Protein AF-A0A178UVW0-F1 (afdb_monomer)

Nearest PDB structures (foldseek):
  2zf3-assembly1_B  TM=6.930E-01  e=8.649E-02  Chromobacterium violaceum
  7suk-assembly1_SG  TM=5.942E-01  e=2.290E+00  Saccharomyces cerevisiae
  7om8-assembly1_Y  TM=4.697E-01  e=1.189E+00  Sus scrofa
  8qca-assembly1_D  TM=5.587E-01  e=4.154E+00  Saccharomyces cerevisiae

Mean predicted aligned error: 13.71 Å

pLDDT: mean 75.4, std 19.52, range [32.91, 98.19]

Solvent-accessible surface area (backbone atoms only — not comparable to full-atom values): 7533 Å² total; per-residue (Å²): 89,82,82,84,90,56,103,82,52,89,70,54,99,65,60,65,69,88,41,44,82,75,50,75,48,81,52,99,93,35,58,16,38,34,30,39,35,91,90,42,36,39,39,29,27,29,63,86,78,69,41,75,44,37,37,36,37,76,86,70,53,71,51,73,62,89,77,88,54,85,80,55,78,78,60,68,78,79,71,51,78,60,75,70,81,72,63,71,76,84,74,76,75,72,78,86,76,82,75,82,76,84,80,81,85,83,83,87,87,82,133

InterPro domains:
  IPR038941 At4g14100-like [PTHR33880] (7-95)
  IPR059439 Domain of unknown function DUF8395 [PF28435] (7-85)

Organism: Arabidopsis thaliana (NCBI:txid3702)

Structure (mmCIF, N/CA/C/O backbone):
data_AF-A0A178UVW0-F1
#
_entry.id   AF-A0A1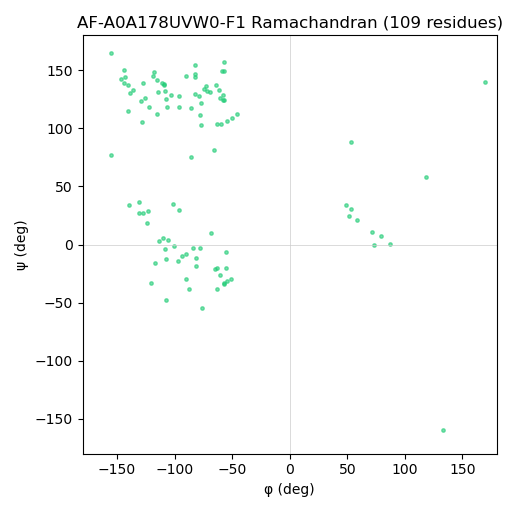78UVW0-F1
#
loop_
_atom_site.group_PDB
_atom_site.id
_atom_site.type_symbol
_atom_site.label_atom_id
_atom_site.label_alt_id
_atom_site.label_comp_id
_atom_site.label_asym_id
_atom_site.label_entity_id
_atom_site.label_seq_id
_atom_site.pdbx_PDB_ins_code
_atom_site.Cartn_x
_atom_site.Cartn_y
_atom_site.Cartn_z
_atom_site.occupancy
_atom_site.B_iso_or_equiv
_atom_site.auth_seq_id
_atom_site.auth_comp_id
_atom_site.auth_asym_id
_atom_site.auth_atom_id
_atom_site.pdbx_PDB_model_num
ATOM 1 N N . MET A 1 1 ? 3.127 -2.063 -13.413 1.00 41.75 1 MET A N 1
ATOM 2 C CA . MET A 1 1 ? 2.824 -2.932 -12.245 1.00 41.75 1 MET A CA 1
ATOM 3 C C . MET A 1 1 ? 2.765 -4.382 -12.716 1.00 41.75 1 MET A C 1
ATOM 5 O O . MET A 1 1 ? 1.689 -4.874 -13.028 1.00 41.75 1 MET A O 1
ATOM 9 N N . ILE A 1 2 ? 3.915 -5.051 -12.839 1.00 32.97 2 ILE A N 1
ATOM 10 C CA . ILE A 1 2 ? 3.945 -6.502 -13.071 1.00 32.97 2 ILE A CA 1
ATOM 11 C C . ILE A 1 2 ? 4.141 -7.159 -11.715 1.00 32.97 2 ILE A C 1
ATOM 13 O O . ILE A 1 2 ? 5.120 -6.896 -11.022 1.00 32.97 2 ILE A O 1
ATOM 17 N N . ILE A 1 3 ? 3.155 -7.962 -11.330 1.00 47.97 3 ILE A N 1
ATOM 18 C CA . ILE A 1 3 ? 3.099 -8.657 -10.051 1.00 47.97 3 ILE A CA 1
ATOM 19 C C . ILE A 1 3 ? 2.833 -10.113 -10.364 1.00 47.97 3 ILE A C 1
ATOM 21 O O . ILE A 1 3 ? 1.709 -10.482 -10.697 1.00 47.97 3 ILE A O 1
ATOM 25 N N . GLN A 1 4 ? 3.861 -10.942 -10.235 1.00 39.25 4 GLN A N 1
ATOM 26 C CA . GLN A 1 4 ? 3.677 -12.368 -10.030 1.00 39.25 4 GLN A CA 1
ATOM 27 C C . GLN A 1 4 ? 4.741 -12.929 -9.094 1.00 39.25 4 GLN A C 1
ATOM 29 O O . GLN A 1 4 ? 5.920 -12.618 -9.218 1.00 39.25 4 GLN A O 1
ATOM 34 N N . GLY A 1 5 ? 4.290 -13.822 -8.207 1.00 36.16 5 GLY A N 1
ATOM 35 C CA . GLY A 1 5 ? 5.137 -14.909 -7.719 1.00 36.16 5 GLY A CA 1
ATOM 36 C C . GLY A 1 5 ? 5.430 -14.945 -6.224 1.00 36.16 5 GLY A C 1
ATOM 37 O O . GLY A 1 5 ? 6.589 -14.973 -5.836 1.00 36.16 5 GLY A O 1
ATOM 38 N N . GLY A 1 6 ? 4.406 -15.020 -5.373 1.00 32.91 6 GLY A N 1
ATOM 39 C CA . GLY A 1 6 ? 4.577 -15.479 -3.994 1.00 32.91 6 GLY A CA 1
ATOM 40 C C . GLY A 1 6 ? 3.331 -15.246 -3.154 1.00 32.91 6 GLY A C 1
ATOM 41 O O . GLY A 1 6 ? 2.710 -14.190 -3.242 1.00 32.91 6 GLY A O 1
ATOM 42 N N . SER A 1 7 ? 2.978 -16.202 -2.298 1.00 46.78 7 SER A N 1
ATOM 43 C CA . SER A 1 7 ? 1.925 -16.087 -1.273 1.00 46.78 7 SER A CA 1
ATOM 44 C C . SER A 1 7 ? 2.111 -14.897 -0.312 1.00 46.78 7 SER A C 1
ATOM 46 O O . SER A 1 7 ? 1.218 -14.602 0.474 1.00 46.78 7 SER A O 1
ATOM 48 N N . VAL A 1 8 ? 3.238 -14.189 -0.411 1.00 44.75 8 VAL A N 1
ATOM 49 C CA . VAL A 1 8 ? 3.635 -13.019 0.382 1.00 44.75 8 VAL A CA 1
ATOM 50 C C . VAL A 1 8 ? 4.318 -11.937 -0.484 1.00 44.75 8 VAL A C 1
ATOM 52 O O . VAL A 1 8 ? 5.240 -11.259 -0.043 1.00 44.75 8 VAL A O 1
ATOM 55 N N . GLY A 1 9 ? 3.890 -11.787 -1.744 1.00 51.97 9 GLY A N 1
ATOM 56 C CA . GLY A 1 9 ? 4.359 -10.734 -2.654 1.00 51.97 9 GLY A CA 1
ATOM 57 C C . GLY A 1 9 ? 3.633 -9.400 -2.447 1.00 51.97 9 GLY A C 1
ATOM 58 O O . GLY A 1 9 ? 2.403 -9.355 -2.420 1.00 51.97 9 GLY A O 1
ATOM 59 N N . ILE A 1 10 ? 4.425 -8.335 -2.309 1.00 60.56 10 ILE A N 1
ATOM 60 C CA . ILE A 1 10 ? 4.041 -6.933 -2.102 1.00 60.56 10 ILE A CA 1
ATOM 61 C C . ILE A 1 10 ? 2.904 -6.523 -3.063 1.00 60.56 10 ILE A C 1
ATOM 63 O O . ILE A 1 10 ? 3.094 -6.461 -4.272 1.00 60.56 10 ILE A O 1
ATOM 67 N N . LEU A 1 11 ? 1.720 -6.274 -2.490 1.00 67.75 11 LEU A N 1
ATOM 68 C CA . LEU A 1 11 ? 0.495 -5.750 -3.114 1.00 67.75 11 LEU A CA 1
ATOM 69 C C . LEU A 1 11 ? -0.032 -6.487 -4.357 1.00 67.75 11 LEU A C 1
ATOM 71 O O . LEU 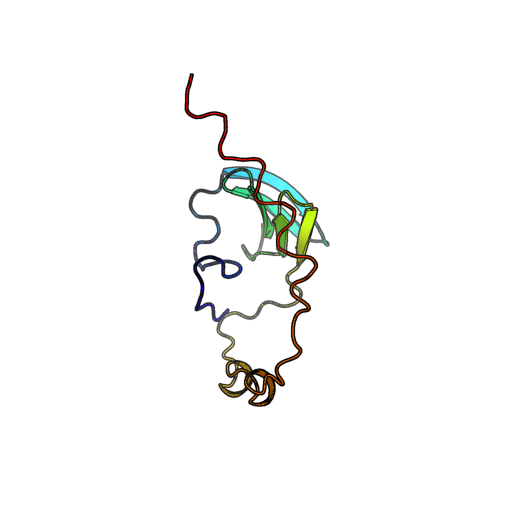A 1 11 ? 0.181 -6.071 -5.485 1.00 67.75 11 LEU A O 1
ATOM 75 N N . ARG A 1 12 ? -0.864 -7.515 -4.176 1.00 69.88 12 ARG A N 1
ATOM 76 C CA . ARG A 1 12 ? -1.688 -8.065 -5.275 1.00 69.88 12 ARG A CA 1
ATOM 77 C C . ARG A 1 12 ? -2.594 -6.980 -5.893 1.00 69.88 12 ARG A C 1
ATOM 79 O O . ARG A 1 12 ? -2.952 -6.042 -5.190 1.00 69.88 12 ARG A O 1
ATOM 86 N N . PRO A 1 13 ? -3.068 -7.122 -7.148 1.00 73.56 13 PRO A N 1
ATOM 87 C CA . PRO A 1 13 ? -4.025 -6.173 -7.735 1.00 73.56 13 PRO A CA 1
ATOM 88 C C . PRO A 1 13 ? -5.260 -5.889 -6.858 1.00 73.56 13 PRO A C 1
ATOM 90 O O . PRO A 1 13 ? -5.774 -4.779 -6.863 1.00 73.56 13 PRO A O 1
ATOM 93 N N . ASN A 1 14 ? -5.688 -6.862 -6.047 1.00 78.00 14 ASN A N 1
ATOM 94 C CA . ASN A 1 14 ? -6.783 -6.759 -5.080 1.00 78.00 14 ASN A CA 1
ATOM 95 C C . ASN A 1 14 ? -6.301 -6.577 -3.622 1.00 78.00 14 ASN A C 1
ATOM 97 O O . ASN A 1 14 ? -6.884 -7.124 -2.690 1.00 78.00 14 ASN A O 1
ATOM 101 N N . TRP A 1 15 ? -5.196 -5.867 -3.400 1.00 81.25 15 TRP A N 1
ATOM 102 C CA . TRP A 1 15 ? -4.528 -5.740 -2.098 1.00 81.25 15 TRP A CA 1
ATOM 103 C C . TRP A 1 15 ? -5.428 -5.252 -0.946 1.00 81.25 15 TRP A C 1
ATOM 105 O O . TRP A 1 15 ? -5.255 -5.727 0.182 1.00 81.25 15 TRP A O 1
ATOM 115 N N . LEU A 1 16 ? -6.429 -4.412 -1.236 1.00 89.19 16 LEU A N 1
ATOM 116 C CA . LEU A 1 16 ? -7.418 -3.912 -0.267 1.00 89.19 16 LEU A CA 1
ATOM 117 C C . LEU A 1 16 ? -8.610 -4.849 -0.015 1.00 89.19 16 LEU A C 1
ATOM 119 O O . LEU A 1 16 ? -9.448 -4.547 0.828 1.00 89.19 16 LEU A O 1
ATOM 123 N N . ASP A 1 17 ? -8.707 -5.986 -0.702 1.00 89.12 17 ASP A N 1
ATOM 124 C CA . ASP A 1 17 ? -9.812 -6.923 -0.492 1.00 89.12 17 ASP A CA 1
ATOM 125 C C . ASP A 1 17 ? -9.833 -7.432 0.960 1.00 89.12 17 ASP A C 1
ATOM 127 O O . ASP A 1 17 ? -8.808 -7.900 1.474 1.00 89.12 17 ASP A O 1
ATOM 131 N N . GLY A 1 18 ? -10.982 -7.287 1.624 1.00 89.19 18 GLY A N 1
ATOM 132 C CA . GLY A 1 18 ? -11.166 -7.564 3.051 1.00 89.19 18 GLY A CA 1
ATOM 133 C C . GLY A 1 18 ? -10.500 -6.569 4.014 1.00 89.19 18 GLY A C 1
ATOM 134 O O . GLY A 1 18 ? -10.412 -6.867 5.204 1.00 89.19 18 GLY A O 1
ATOM 135 N N . ALA A 1 19 ? -10.000 -5.424 3.538 1.00 92.88 19 ALA A N 1
ATOM 136 C CA . ALA A 1 19 ? -9.452 -4.378 4.398 1.00 92.88 19 ALA A CA 1
ATOM 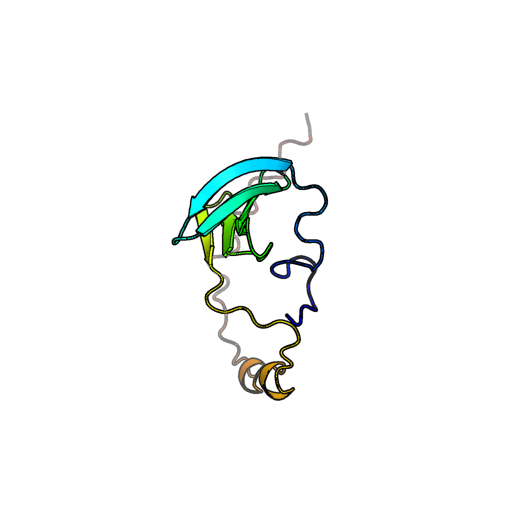137 C C . ALA A 1 19 ? -10.557 -3.477 4.972 1.00 92.88 19 ALA A C 1
ATOM 139 O O . ALA A 1 19 ? -11.570 -3.194 4.331 1.00 92.88 19 ALA A O 1
ATOM 140 N N . LYS A 1 20 ? -10.340 -2.997 6.193 1.00 96.00 20 LYS A N 1
ATOM 141 C CA . LYS A 1 20 ? -11.227 -2.095 6.921 1.00 96.00 20 LYS A CA 1
ATOM 142 C C . LYS A 1 20 ? -10.768 -0.655 6.734 1.00 96.00 20 LYS A C 1
ATOM 144 O O . LYS A 1 20 ? -9.614 -0.331 6.990 1.00 96.00 20 LYS A O 1
ATOM 149 N N . TYR A 1 21 ? -11.681 0.216 6.326 1.00 96.19 21 TYR A N 1
ATOM 150 C CA . TYR A 1 21 ? -11.407 1.645 6.224 1.00 96.19 21 TYR A CA 1
ATOM 151 C C . TYR A 1 21 ? -11.316 2.299 7.608 1.00 96.19 21 TYR A C 1
ATOM 153 O O . TYR A 1 21 ? -12.162 2.042 8.467 1.00 96.19 21 TYR A O 1
ATOM 161 N N . LEU A 1 22 ? -10.317 3.160 7.809 1.00 97.06 22 LEU A N 1
ATOM 162 C CA . LEU A 1 22 ? -10.061 3.841 9.083 1.00 97.06 22 LEU A CA 1
ATOM 163 C C . LEU A 1 22 ? -10.197 5.368 9.013 1.00 97.06 22 LEU A C 1
ATOM 165 O O . LEU A 1 22 ? -10.313 6.011 10.053 1.00 97.06 22 LEU A O 1
ATOM 169 N N . GLY A 1 23 ? -10.198 5.953 7.814 1.00 97.56 23 GLY A N 1
ATOM 170 C CA . GLY A 1 23 ? -10.309 7.399 7.619 1.00 97.56 23 GLY A CA 1
ATOM 171 C C . GLY A 1 23 ? -9.280 7.936 6.633 1.00 97.56 23 GLY A C 1
ATOM 172 O O . GLY A 1 23 ? -8.734 7.187 5.822 1.00 97.56 23 GLY A O 1
ATOM 173 N N . GLN A 1 24 ? -9.024 9.242 6.701 1.00 98.19 24 GLN A N 1
ATOM 174 C CA . GLN A 1 24 ? -8.040 9.913 5.852 1.00 98.19 24 GLN A CA 1
ATOM 175 C C . GLN A 1 24 ? -6.921 10.545 6.672 1.00 98.19 24 GLN A C 1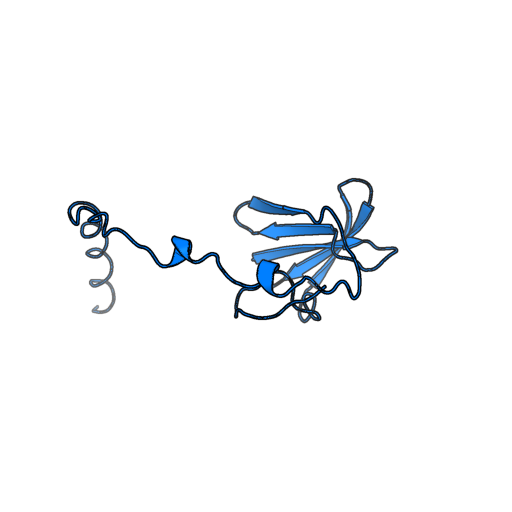
ATOM 177 O O . GLN A 1 24 ? -7.157 11.064 7.762 1.00 98.19 24 GLN A O 1
ATOM 182 N N . GLN A 1 25 ? -5.710 10.535 6.123 1.00 97.50 25 GLN A N 1
ATOM 183 C CA . GLN A 1 25 ? -4.534 11.137 6.738 1.00 97.50 25 GLN A CA 1
ATOM 184 C C . GLN A 1 25 ? -3.593 11.692 5.667 1.00 97.50 25 GLN A C 1
ATOM 186 O O . GLN A 1 25 ? -3.403 11.074 4.622 1.00 97.50 25 GLN A O 1
ATOM 191 N N . ASN A 1 26 ? -2.967 12.839 5.942 1.00 96.94 26 ASN A N 1
ATOM 192 C CA . ASN A 1 26 ? -1.875 13.337 5.109 1.00 96.94 26 ASN A CA 1
ATOM 193 C C . ASN A 1 26 ? -0.588 12.567 5.413 1.00 96.94 26 ASN A C 1
ATOM 195 O O . ASN A 1 26 ? -0.116 12.581 6.551 1.00 96.94 26 ASN A O 1
ATOM 199 N N . VAL A 1 27 ? -0.012 11.932 4.394 1.00 92.31 27 VAL A N 1
ATOM 200 C CA . VAL A 1 27 ? 1.251 11.196 4.492 1.00 92.31 27 VAL A CA 1
ATOM 201 C C . VAL A 1 27 ? 2.117 11.464 3.268 1.00 92.31 27 VAL A C 1
ATOM 203 O O . VAL A 1 27 ? 1.651 11.367 2.138 1.00 92.31 27 VAL A O 1
ATOM 206 N N . SER A 1 28 ? 3.386 11.816 3.493 1.00 86.00 28 SER A N 1
ATOM 207 C CA . SER A 1 28 ? 4.381 12.051 2.434 1.00 86.00 28 SER A CA 1
ATOM 208 C C . SER A 1 28 ? 3.929 13.052 1.360 1.00 86.00 28 SER A C 1
ATOM 210 O O . SER A 1 28 ? 4.333 12.950 0.207 1.00 86.00 28 SER A O 1
ATOM 212 N N . GLY A 1 29 ? 3.093 14.024 1.742 1.00 91.44 29 GLY A N 1
ATOM 213 C CA . GLY A 1 29 ? 2.532 15.035 0.839 1.00 91.44 29 GLY A CA 1
ATOM 214 C C . GLY A 1 29 ? 1.233 14.632 0.132 1.00 91.44 29 GLY A C 1
ATOM 215 O O . GLY A 1 29 ? 0.690 15.448 -0.603 1.00 91.44 29 GLY A O 1
ATOM 216 N N . PHE A 1 30 ? 0.711 13.428 0.379 1.00 93.94 30 PHE A N 1
ATOM 217 C CA . PHE A 1 30 ? -0.531 12.918 -0.205 1.00 93.94 30 PHE A CA 1
ATOM 218 C C . PHE A 1 30 ? -1.642 12.837 0.839 1.00 93.94 30 PHE A C 1
ATOM 220 O O . PHE A 1 30 ? -1.418 12.352 1.952 1.00 93.94 30 PHE A O 1
ATOM 227 N N . LEU A 1 31 ? -2.861 13.227 0.465 1.00 97.62 31 LEU A N 1
ATOM 228 C CA . LEU A 1 31 ? -4.049 12.906 1.249 1.00 97.62 31 LEU A CA 1
ATOM 229 C C . LEU A 1 31 ? -4.423 11.447 0.975 1.00 97.62 31 LEU A C 1
ATOM 231 O O . LEU A 1 31 ? -4.839 11.110 -0.129 1.00 97.62 31 LEU A O 1
ATOM 235 N N . CYS A 1 32 ? -4.272 10.582 1.973 1.00 97.75 32 CYS A N 1
ATOM 236 C CA . CYS A 1 32 ? -4.455 9.144 1.818 1.00 97.75 32 CYS A CA 1
ATOM 237 C C . CYS A 1 32 ? -5.699 8.637 2.547 1.00 97.75 32 CYS A C 1
ATOM 239 O O . CYS A 1 32 ? -5.935 8.998 3.696 1.00 97.75 32 CYS A O 1
ATOM 241 N N . ASN A 1 33 ? -6.434 7.723 1.918 1.00 97.75 33 ASN A N 1
ATOM 242 C CA . ASN A 1 33 ? -7.304 6.770 2.590 1.00 97.75 33 ASN A CA 1
ATOM 243 C C . ASN A 1 33 ? -6.446 5.761 3.364 1.00 97.75 33 ASN A C 1
ATOM 245 O O . ASN A 1 33 ? -5.516 5.175 2.804 1.00 97.75 33 ASN A O 1
ATOM 249 N N . VAL A 1 34 ? -6.782 5.534 4.632 1.00 96.75 34 VAL A N 1
ATOM 250 C CA . VAL A 1 34 ? -6.101 4.574 5.502 1.00 96.75 34 VAL A CA 1
ATOM 251 C C . VAL A 1 34 ? -6.951 3.317 5.631 1.00 96.75 34 VAL A C 1
ATOM 253 O O . VAL A 1 34 ? -8.135 3.384 5.972 1.00 96.75 34 VAL A O 1
ATOM 256 N N . TRP A 1 35 ? -6.328 2.171 5.381 1.00 96.00 35 TRP A N 1
ATOM 257 C CA . TRP A 1 35 ? -6.965 0.862 5.439 1.00 96.00 35 TRP A CA 1
ATOM 258 C C . TRP A 1 35 ? -6.166 -0.084 6.327 1.00 96.00 35 TRP A C 1
ATOM 260 O O . TRP A 1 35 ? -4.945 -0.134 6.242 1.00 96.00 35 TRP A O 1
ATOM 270 N N . GLU A 1 36 ? -6.846 -0.873 7.142 1.00 94.19 36 GLU A N 1
ATOM 271 C CA . GLU A 1 36 ? -6.250 -1.913 7.980 1.00 94.19 36 GLU A CA 1
ATOM 272 C C . GLU A 1 36 ? -6.623 -3.287 7.447 1.00 94.19 36 GLU A C 1
ATOM 274 O O . GLU A 1 36 ? -7.769 -3.537 7.072 1.00 94.19 36 GLU A O 1
ATOM 279 N N . LYS A 1 37 ? -5.657 -4.203 7.417 1.00 88.62 37 LYS A N 1
ATOM 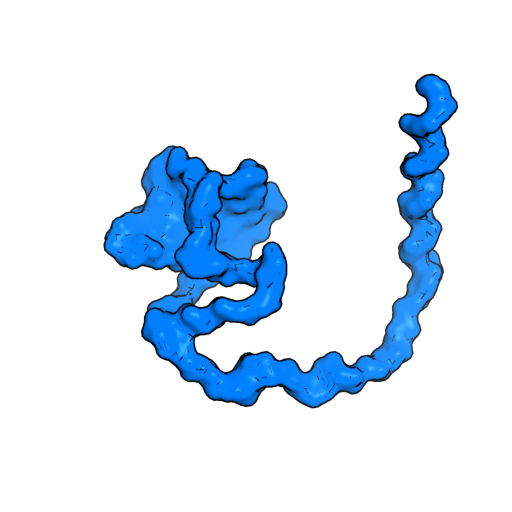280 C CA . LYS A 1 37 ? -5.899 -5.580 7.002 1.00 88.62 37 LYS A CA 1
ATOM 281 C C . LYS A 1 37 ? -5.349 -6.550 8.038 1.00 88.62 37 LYS A C 1
ATOM 283 O O . LYS A 1 37 ? -4.153 -6.536 8.332 1.00 88.62 37 LYS A O 1
ATOM 288 N N . VAL A 1 38 ? -6.247 -7.408 8.535 1.00 85.44 38 VAL A N 1
ATOM 289 C CA . VAL A 1 38 ? -5.987 -8.494 9.501 1.00 85.44 38 VAL A CA 1
ATOM 290 C C . VAL A 1 38 ? -5.171 -8.059 10.731 1.00 85.44 38 VAL A C 1
ATOM 292 O O . VAL A 1 38 ? -4.348 -8.829 11.216 1.00 85.44 38 VAL A O 1
ATOM 295 N N . ASP A 1 39 ? -5.359 -6.813 11.185 1.00 80.00 39 ASP A N 1
ATOM 296 C CA . ASP A 1 39 ? -4.656 -6.179 12.320 1.00 80.00 39 ASP A CA 1
ATOM 297 C C . ASP A 1 39 ? -3.116 -6.268 12.243 1.00 80.00 39 ASP A C 1
ATOM 299 O O . ASP A 1 39 ? -2.402 -6.234 13.245 1.00 80.00 39 ASP A O 1
ATOM 303 N N . PHE A 1 40 ? -2.592 -6.420 11.026 1.00 83.44 40 PHE A N 1
ATOM 304 C CA . PHE A 1 40 ? -1.186 -6.724 10.760 1.00 83.44 40 PHE A CA 1
ATOM 305 C C . PHE A 1 40 ? -0.511 -5.659 9.900 1.00 83.44 40 PHE A C 1
ATOM 307 O O . PHE A 1 40 ? 0.695 -5.433 10.024 1.00 83.44 40 PHE A O 1
ATOM 314 N N . ILE A 1 41 ? -1.263 -5.052 8.981 1.00 89.88 41 ILE A N 1
ATOM 315 C CA . ILE A 1 41 ? -0.744 -4.102 8.000 1.00 89.88 41 ILE A CA 1
ATOM 316 C C . ILE A 1 41 ? -1.716 -2.942 7.795 1.00 89.88 41 ILE A C 1
ATOM 318 O O . ILE A 1 41 ? -2.926 -3.146 7.657 1.00 89.88 41 ILE A O 1
ATOM 322 N N . TRP A 1 42 ? -1.152 -1.738 7.726 1.00 93.62 42 TRP A N 1
ATOM 323 C CA . TRP A 1 42 ? -1.846 -0.509 7.365 1.00 93.62 42 TRP A CA 1
ATOM 324 C C . TRP A 1 42 ? -1.416 -0.063 5.983 1.00 93.62 42 TRP A C 1
ATOM 326 O O . TRP A 1 42 ? -0.230 0.003 5.664 1.00 93.62 42 TRP A O 1
ATOM 336 N N . TYR A 1 43 ? -2.407 0.250 5.174 1.00 93.62 43 TYR A N 1
ATOM 337 C CA . TYR A 1 43 ? -2.303 0.613 3.780 1.00 93.62 43 TYR A CA 1
ATOM 338 C C . TYR A 1 43 ? -2.731 2.059 3.603 1.00 93.62 43 TYR A C 1
ATOM 340 O O . TYR A 1 43 ? -3.796 2.457 4.074 1.00 93.62 43 TYR A O 1
ATOM 348 N N . TYR A 1 44 ? -1.915 2.824 2.888 1.00 94.88 44 TYR A N 1
ATOM 349 C CA . TYR A 1 44 ? -2.193 4.215 2.569 1.00 94.88 44 TYR A CA 1
ATOM 350 C C . TYR A 1 44 ? -2.363 4.324 1.061 1.00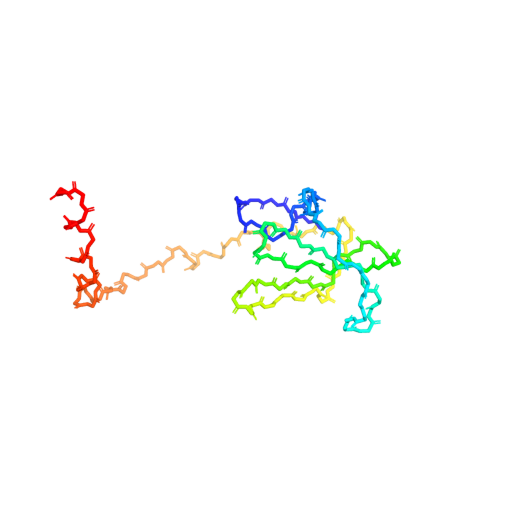 94.88 44 TYR A C 1
ATOM 352 O O . TYR A 1 44 ? -1.428 4.093 0.293 1.00 94.88 44 TYR A O 1
ATOM 360 N N . GLU A 1 45 ? -3.589 4.616 0.653 1.00 94.50 45 GLU A N 1
ATOM 361 C CA . GLU A 1 45 ? -3.998 4.789 -0.734 1.00 94.50 45 GLU A CA 1
ATOM 362 C C . GLU A 1 45 ? -4.245 6.274 -0.978 1.00 94.50 45 GLU A C 1
ATOM 364 O O . GLU A 1 45 ? -5.058 6.872 -0.281 1.00 94.50 45 GLU A O 1
ATOM 369 N N . ASP A 1 46 ? -3.596 6.867 -1.972 1.00 94.94 46 ASP A N 1
ATOM 370 C CA . ASP A 1 46 ? -3.880 8.243 -2.369 1.00 94.94 46 ASP A CA 1
ATOM 371 C C . ASP A 1 46 ? -5.361 8.410 -2.759 1.00 94.94 46 ASP A C 1
ATOM 373 O O . ASP A 1 46 ? -5.903 7.661 -3.579 1.00 94.94 46 ASP A O 1
ATOM 377 N N . VAL A 1 47 ? -6.026 9.404 -2.166 1.00 96.31 47 VAL A N 1
ATOM 378 C CA . VAL A 1 47 ? -7.455 9.662 -2.369 1.00 96.31 47 VAL A CA 1
ATOM 379 C C . VAL A 1 47 ? -7.751 10.018 -3.820 1.00 96.31 47 VAL A C 1
ATOM 381 O O . VAL A 1 47 ? -8.788 9.582 -4.330 1.00 96.31 47 VAL A O 1
ATOM 384 N N . GLU A 1 48 ? -6.869 10.778 -4.471 1.00 94.56 48 GLU A N 1
ATOM 385 C CA . GLU A 1 48 ? -7.072 11.268 -5.835 1.00 94.56 48 GLU A CA 1
ATOM 386 C C . GLU A 1 48 ? -6.848 10.155 -6.862 1.00 94.56 48 GLU A C 1
ATOM 388 O O . GLU A 1 48 ? -7.739 9.845 -7.654 1.00 94.56 48 GLU A O 1
ATOM 393 N N . THR A 1 49 ? -5.680 9.509 -6.828 1.00 91.56 49 THR A N 1
ATOM 394 C CA . THR A 1 49 ? -5.285 8.554 -7.876 1.00 91.56 49 THR A CA 1
ATOM 395 C C . THR A 1 49 ? -5.630 7.098 -7.578 1.00 91.56 49 THR A C 1
ATOM 397 O O . THR A 1 49 ? -5.484 6.253 -8.466 1.00 91.56 49 THR A O 1
ATOM 400 N N . LYS A 1 50 ? -6.063 6.781 -6.350 1.00 90.94 50 LYS A N 1
ATOM 401 C CA . LYS A 1 50 ? -6.288 5.407 -5.854 1.00 90.94 50 LYS A CA 1
ATOM 402 C C . LYS A 1 50 ? -5.044 4.518 -5.904 1.00 90.94 50 LYS A C 1
ATOM 404 O O . LYS A 1 50 ? -5.127 3.290 -5.935 1.00 90.94 50 LYS A O 1
ATOM 409 N N . ARG A 1 51 ? -3.859 5.131 -5.946 1.00 88.56 51 ARG A N 1
ATOM 410 C CA . ARG A 1 51 ? -2.583 4.415 -5.980 1.00 88.56 51 ARG A CA 1
ATOM 411 C C . ARG A 1 51 ? -2.077 4.183 -4.558 1.00 88.56 51 ARG A C 1
ATOM 413 O O . ARG A 1 51 ? -2.253 5.045 -3.698 1.00 88.56 51 ARG A O 1
ATOM 420 N N . PRO A 1 52 ? -1.421 3.047 -4.292 1.00 89.94 52 PRO A N 1
ATOM 421 C CA . PRO A 1 52 ? -0.735 2.853 -3.026 1.00 89.94 52 PRO A CA 1
ATOM 422 C C . PRO A 1 52 ? 0.412 3.870 -2.890 1.00 89.94 52 PRO A C 1
ATOM 424 O O . PRO A 1 52 ? 1.146 4.111 -3.847 1.00 89.94 52 PRO A O 1
ATOM 427 N N . VAL A 1 53 ? 0.561 4.456 -1.702 1.00 92.44 53 VAL A N 1
ATOM 428 C CA . VAL A 1 53 ? 1.628 5.415 -1.355 1.00 92.44 53 VAL A CA 1
ATOM 429 C C . VAL A 1 53 ? 2.640 4.762 -0.419 1.00 92.44 53 VAL A C 1
ATOM 431 O O . VAL A 1 53 ? 3.848 4.820 -0.648 1.00 92.44 53 VAL A O 1
ATOM 434 N N . GLN A 1 54 ? 2.145 4.099 0.625 1.00 91.62 54 GLN A N 1
ATOM 435 C CA . GLN A 1 54 ? 2.967 3.398 1.605 1.00 91.62 54 GLN A CA 1
ATOM 436 C C . GLN A 1 54 ? 2.182 2.274 2.287 1.00 91.62 54 GLN A C 1
ATOM 438 O O . GLN A 1 54 ? 0.945 2.245 2.259 1.00 91.62 54 GLN A O 1
ATOM 443 N N . TRP A 1 55 ? 2.901 1.383 2.961 1.00 91.88 55 TRP A N 1
ATOM 444 C CA . TRP A 1 55 ? 2.314 0.489 3.949 1.00 91.88 55 TRP A CA 1
ATOM 445 C C . TRP A 1 55 ? 3.250 0.235 5.118 1.00 91.88 55 TRP A C 1
ATOM 447 O O . TRP A 1 55 ? 4.475 0.244 4.981 1.00 91.88 55 TRP A O 1
ATOM 457 N N . ILE A 1 56 ? 2.634 -0.015 6.267 1.00 91.75 56 ILE A N 1
ATOM 458 C CA . ILE A 1 56 ? 3.310 -0.184 7.547 1.00 91.75 56 ILE A CA 1
ATOM 459 C C . ILE A 1 56 ? 2.874 -1.520 8.132 1.00 91.75 56 ILE A C 1
ATOM 461 O O . ILE A 1 56 ? 1.682 -1.796 8.249 1.00 91.75 56 ILE A O 1
ATOM 465 N N . PHE A 1 57 ? 3.839 -2.364 8.479 1.00 88.75 57 PHE A N 1
ATOM 466 C CA . PHE A 1 57 ? 3.594 -3.604 9.210 1.00 88.75 57 PHE A CA 1
ATOM 467 C C . PHE A 1 57 ? 3.483 -3.316 10.709 1.00 88.75 57 PHE A C 1
ATOM 469 O O . PHE A 1 57 ? 4.128 -2.401 11.212 1.00 88.75 57 PHE A O 1
ATOM 476 N N . TYR A 1 58 ? 2.778 -4.163 11.458 1.00 87.62 58 TYR A N 1
ATOM 477 C CA . TYR A 1 58 ? 2.682 -4.078 12.925 1.00 87.62 58 TYR A CA 1
ATOM 478 C C . TYR A 1 58 ? 4.040 -4.084 13.650 1.00 87.62 58 TYR A C 1
ATOM 480 O O . TYR A 1 58 ? 4.143 -3.640 14.788 1.00 87.62 58 TYR A O 1
ATOM 488 N N . THR A 1 59 ? 5.100 -4.564 12.992 1.00 88.50 59 THR A N 1
ATOM 489 C CA . THR A 1 59 ? 6.481 -4.512 13.493 1.00 88.50 59 THR A CA 1
ATOM 490 C C . THR A 1 59 ? 7.145 -3.139 13.349 1.00 88.50 59 THR A C 1
ATOM 492 O O . THR A 1 59 ? 8.300 -2.991 13.739 1.00 88.50 59 THR A O 1
ATOM 495 N N . GLY A 1 60 ? 6.468 -2.153 12.755 1.00 87.00 60 GLY A N 1
ATOM 496 C CA . GLY A 1 60 ? 7.020 -0.835 12.436 1.00 87.00 60 GLY A CA 1
ATOM 497 C C . GLY A 1 60 ? 7.891 -0.811 11.178 1.00 87.00 60 GLY A C 1
ATOM 498 O O . GLY A 1 60 ? 8.527 0.196 10.892 1.00 87.00 60 GLY A O 1
ATOM 499 N N . ARG A 1 61 ? 7.960 -1.909 10.409 1.00 87.62 61 ARG A N 1
ATOM 500 C CA . ARG A 1 61 ? 8.595 -1.877 9.084 1.00 87.62 61 ARG A CA 1
ATOM 501 C C . ARG A 1 61 ? 7.697 -1.111 8.121 1.00 87.62 61 ARG A C 1
ATOM 503 O O . ARG A 1 61 ? 6.523 -1.445 7.983 1.00 87.62 61 ARG A O 1
ATOM 510 N N . GLU A 1 62 ? 8.288 -0.184 7.387 1.00 90.38 62 GLU A N 1
ATOM 511 C CA . GLU A 1 62 ? 7.590 0.656 6.419 1.00 90.38 62 GLU A CA 1
ATOM 512 C C . GLU A 1 62 ? 8.141 0.411 5.016 1.00 90.38 62 GLU A C 1
ATOM 514 O O . GLU A 1 62 ? 9.319 0.088 4.829 1.00 90.38 62 GLU A O 1
ATOM 519 N N . ALA A 1 63 ? 7.277 0.543 4.020 1.00 88.50 63 ALA A N 1
ATOM 520 C CA . ALA A 1 63 ? 7.671 0.559 2.624 1.00 88.50 63 ALA A CA 1
ATOM 521 C C . ALA A 1 63 ? 6.911 1.668 1.905 1.00 88.50 63 ALA A C 1
ATOM 523 O O . ALA A 1 63 ? 5.693 1.791 2.040 1.00 88.50 63 ALA A O 1
ATOM 524 N N . HIS A 1 64 ? 7.651 2.449 1.125 1.00 89.12 64 HIS A N 1
ATOM 525 C CA . HIS A 1 64 ? 7.133 3.574 0.362 1.00 89.12 64 HIS A CA 1
ATOM 526 C C . HIS A 1 64 ? 7.278 3.299 -1.126 1.00 89.12 64 HIS A C 1
ATOM 528 O O . HIS A 1 64 ? 8.285 2.747 -1.581 1.00 89.12 64 HIS A O 1
ATOM 534 N N . ILE A 1 65 ? 6.276 3.714 -1.890 1.00 85.94 65 ILE A N 1
ATOM 535 C CA . ILE A 1 65 ? 6.347 3.694 -3.344 1.00 85.94 65 ILE A CA 1
ATOM 536 C C . ILE A 1 65 ? 7.011 4.984 -3.801 1.00 85.94 65 ILE A C 1
ATOM 538 O O . ILE A 1 65 ? 6.498 6.075 -3.580 1.00 85.94 65 ILE A O 1
ATOM 542 N N . MET A 1 66 ? 8.165 4.838 -4.449 1.00 78.56 66 MET A N 1
ATOM 543 C CA . MET A 1 66 ? 8.927 5.971 -4.975 1.00 78.56 66 MET A CA 1
ATOM 544 C C . MET A 1 66 ? 8.480 6.354 -6.388 1.00 78.56 66 MET A C 1
ATOM 546 O O . MET A 1 66 ? 8.420 7.532 -6.721 1.00 78.56 66 MET A O 1
ATOM 550 N N . THR A 1 67 ? 8.160 5.364 -7.223 1.00 76.75 67 THR A N 1
ATOM 551 C CA . THR A 1 67 ? 7.696 5.557 -8.601 1.00 76.75 67 THR A CA 1
ATOM 552 C C . THR A 1 67 ? 6.628 4.526 -8.944 1.00 76.75 67 THR A C 1
ATOM 554 O O . THR A 1 67 ? 6.674 3.381 -8.486 1.00 76.75 67 THR A O 1
ATOM 557 N N . TYR A 1 68 ? 5.637 4.931 -9.742 1.00 73.38 68 TYR A N 1
ATOM 558 C CA . TYR A 1 68 ? 4.543 4.053 -10.147 1.00 73.38 68 TYR A CA 1
ATOM 559 C C . TYR A 1 68 ? 4.160 4.267 -11.609 1.00 73.38 68 TYR A C 1
ATOM 561 O O . TYR A 1 68 ? 3.614 5.307 -11.985 1.00 73.38 68 TYR A O 1
ATOM 569 N N . GLU A 1 69 ? 4.387 3.227 -12.409 1.00 78.12 69 GLU A N 1
ATOM 570 C CA . GLU A 1 69 ? 4.084 3.199 -13.836 1.00 78.12 69 GLU A CA 1
ATOM 571 C C . GLU A 1 69 ? 3.135 2.035 -14.157 1.00 78.12 69 GLU A C 1
ATOM 573 O O . GLU A 1 69 ? 3.421 0.843 -13.938 1.00 78.12 69 GLU A O 1
ATOM 578 N N . VAL A 1 70 ? 1.953 2.387 -14.664 1.00 77.12 70 VAL A N 1
ATOM 579 C CA . VAL A 1 70 ? 0.949 1.416 -15.110 1.00 77.12 70 VAL A CA 1
ATOM 580 C C . VAL A 1 70 ? 1.413 0.817 -16.433 1.00 77.12 70 VAL A C 1
ATOM 582 O O . VAL A 1 70 ? 1.853 1.537 -17.319 1.00 77.12 70 VAL A O 1
ATOM 585 N N . GLY A 1 71 ? 1.328 -0.508 -16.567 1.00 76.69 71 GLY A N 1
ATOM 586 C CA . GLY A 1 71 ? 1.690 -1.196 -17.811 1.00 76.69 71 GLY A CA 1
ATOM 587 C C . GLY A 1 71 ? 3.188 -1.286 -18.123 1.00 76.69 71 GLY A C 1
ATOM 588 O O . GLY A 1 71 ? 3.527 -1.897 -19.127 1.00 76.69 71 GLY A O 1
ATOM 589 N N . ALA A 1 72 ? 4.080 -0.750 -17.280 1.00 76.88 72 ALA A N 1
ATOM 590 C CA . ALA A 1 72 ? 5.522 -0.917 -17.466 1.00 76.88 72 ALA A CA 1
ATOM 591 C C . ALA A 1 72 ? 5.902 -2.406 -17.516 1.00 76.88 72 ALA A C 1
ATOM 593 O O . ALA A 1 72 ? 5.588 -3.156 -16.583 1.00 76.88 72 ALA A O 1
ATOM 594 N N . VAL A 1 73 ? 6.572 -2.805 -18.601 1.00 77.31 73 VAL A N 1
ATOM 595 C CA . VAL A 1 73 ? 7.138 -4.140 -18.805 1.00 77.31 73 VAL A CA 1
ATOM 596 C C . VAL A 1 73 ? 8.645 -4.036 -18.662 1.00 77.31 73 VAL A C 1
ATOM 598 O O . VAL A 1 73 ? 9.288 -3.295 -19.399 1.00 77.31 73 VAL A O 1
ATOM 601 N N . LEU A 1 74 ? 9.196 -4.738 -17.675 1.00 74.69 74 LEU A N 1
ATOM 602 C CA . LEU A 1 74 ? 10.642 -4.851 -17.518 1.00 74.69 74 LEU A CA 1
ATOM 603 C C . LEU A 1 74 ? 11.167 -5.946 -18.446 1.00 74.69 74 LEU A C 1
ATOM 605 O O . LEU A 1 74 ? 10.499 -6.965 -18.620 1.00 74.69 74 LEU A O 1
ATOM 609 N N . GLU A 1 75 ? 12.362 -5.731 -18.987 1.00 81.81 75 GLU A N 1
ATOM 610 C CA . GLU A 1 75 ? 13.100 -6.715 -19.783 1.00 81.81 75 GLU A CA 1
ATOM 611 C C . GLU A 1 75 ? 13.363 -8.000 -18.974 1.00 81.81 75 GLU A C 1
ATOM 613 O O . GLU A 1 75 ? 13.517 -7.948 -17.746 1.00 81.81 75 GLU A O 1
ATOM 618 N N . ASP A 1 76 ? 13.427 -9.154 -19.645 1.00 76.94 76 ASP A N 1
ATOM 619 C CA . ASP A 1 76 ? 13.577 -10.471 -19.007 1.00 76.94 76 ASP A CA 1
ATOM 620 C C . ASP A 1 76 ? 14.839 -10.554 -18.133 1.00 76.94 76 ASP A C 1
ATOM 622 O O . ASP A 1 76 ? 14.827 -11.161 -17.060 1.00 76.94 76 ASP A O 1
ATOM 626 N N . GLU A 1 77 ? 15.915 -9.868 -18.521 1.00 78.50 77 GLU A N 1
ATOM 627 C CA . GLU A 1 77 ? 17.171 -9.782 -17.773 1.00 78.50 77 GLU A CA 1
ATOM 628 C C . GLU A 1 77 ? 16.992 -9.159 -16.383 1.00 78.50 77 GLU A C 1
ATOM 630 O O . GLU A 1 77 ? 17.779 -9.433 -15.477 1.00 78.50 77 GLU A O 1
ATOM 635 N N . LYS A 1 78 ? 15.966 -8.320 -16.189 1.00 78.69 78 LYS A N 1
ATOM 636 C CA . LYS A 1 78 ? 15.634 -7.730 -14.883 1.00 78.69 78 LYS A CA 1
ATOM 637 C C . LYS A 1 78 ? 14.823 -8.679 -14.000 1.00 78.69 78 LYS A C 1
ATOM 639 O O . LYS A 1 78 ? 14.782 -8.472 -12.788 1.00 78.69 78 LYS A O 1
ATOM 644 N N . TRP A 1 79 ? 14.199 -9.703 -14.585 1.00 79.38 79 TRP A N 1
ATOM 645 C CA . TRP A 1 79 ? 13.447 -10.738 -13.870 1.00 79.38 79 TRP A CA 1
ATOM 646 C C . TRP A 1 79 ? 14.305 -11.936 -13.479 1.00 79.38 79 TRP A C 1
ATOM 648 O O . TRP A 1 79 ? 14.032 -12.588 -12.470 1.00 79.38 79 TRP A O 1
ATOM 658 N N . GLN A 1 80 ? 15.340 -12.238 -14.260 1.00 83.81 80 GLN A N 1
ATOM 659 C CA . GLN A 1 80 ? 16.216 -13.368 -13.989 1.00 83.81 80 GLN A CA 1
ATOM 660 C C . GLN A 1 80 ? 17.231 -13.035 -12.894 1.00 83.81 80 GLN A C 1
ATOM 662 O O . GLN A 1 80 ? 17.973 -12.056 -12.966 1.00 83.81 80 GLN A O 1
ATOM 667 N N . ALA A 1 81 ? 17.301 -13.894 -11.876 1.00 84.19 81 ALA A N 1
ATOM 668 C CA . ALA A 1 81 ? 18.363 -13.809 -10.886 1.00 84.19 81 ALA A CA 1
ATOM 669 C C . ALA A 1 81 ? 19.729 -14.006 -11.580 1.00 84.19 81 ALA A C 1
ATOM 671 O O . ALA A 1 81 ? 19.883 -14.957 -12.353 1.00 84.19 81 ALA A O 1
ATOM 672 N N . PRO A 1 82 ? 20.737 -13.161 -11.304 1.00 84.50 82 PRO A N 1
ATOM 673 C CA . PRO A 1 82 ? 22.067 -13.334 -11.875 1.00 84.50 82 PRO A CA 1
ATOM 674 C C . PRO A 1 82 ? 22.678 -14.704 -11.557 1.00 84.50 82 PRO A C 1
ATOM 676 O O . PRO A 1 82 ? 22.475 -15.257 -10.476 1.00 84.50 82 PRO A O 1
ATOM 679 N N . VAL A 1 83 ? 23.515 -15.226 -12.459 1.00 85.44 83 VAL A N 1
ATOM 680 C CA . VAL A 1 83 ? 24.102 -16.578 -12.339 1.00 85.44 83 VAL A CA 1
ATOM 681 C C . VAL A 1 83 ? 24.888 -16.768 -11.032 1.00 85.44 83 VAL A C 1
ATOM 683 O O . VAL A 1 83 ? 24.855 -17.839 -10.427 1.00 85.44 83 VAL A O 1
ATOM 686 N N . TYR A 1 84 ? 25.543 -15.716 -10.530 1.00 84.62 84 TYR A N 1
ATOM 687 C CA . TYR A 1 84 ? 26.293 -15.784 -9.273 1.00 84.62 84 TYR A CA 1
ATOM 688 C C . TYR A 1 84 ? 25.405 -16.049 -8.043 1.00 84.62 84 TYR A C 1
ATOM 690 O O . TYR A 1 84 ? 25.912 -16.545 -7.039 1.00 84.62 84 TYR A O 1
ATOM 698 N N . CYS A 1 85 ? 24.092 -15.783 -8.100 1.00 84.94 85 CYS A N 1
ATOM 699 C CA . CYS A 1 85 ? 23.153 -16.111 -7.020 1.00 84.94 85 CYS A CA 1
ATOM 700 C C . CYS A 1 85 ? 23.041 -17.626 -6.773 1.00 84.94 85 CYS A C 1
ATOM 702 O O . CYS A 1 85 ? 22.633 -18.047 -5.688 1.00 84.94 85 CYS A O 1
ATOM 704 N N . PHE A 1 86 ? 23.421 -18.442 -7.760 1.00 84.88 86 PHE A N 1
ATOM 705 C CA . PHE A 1 86 ? 23.373 -19.903 -7.696 1.00 84.88 86 PHE A CA 1
ATOM 706 C C . PHE A 1 86 ? 24.719 -20.529 -7.306 1.00 84.88 86 PHE A C 1
ATOM 708 O O . PHE A 1 86 ? 24.764 -21.684 -6.879 1.00 84.88 86 PHE A O 1
ATOM 715 N N . ASN A 1 87 ? 25.804 -19.754 -7.351 1.00 79.50 87 ASN A N 1
ATOM 716 C CA . ASN A 1 87 ? 27.137 -20.194 -6.956 1.00 79.50 87 ASN A CA 1
ATOM 717 C C . ASN A 1 87 ? 27.322 -20.006 -5.447 1.00 79.50 87 ASN A C 1
ATOM 719 O O . ASN A 1 87 ? 27.994 -19.088 -4.981 1.00 79.50 87 ASN A O 1
ATOM 723 N N . LYS A 1 88 ? 26.705 -20.885 -4.654 1.00 68.69 88 LYS A N 1
ATOM 724 C CA . LYS A 1 88 ? 27.010 -20.964 -3.223 1.00 68.69 88 LYS A CA 1
ATOM 725 C C . LYS A 1 88 ? 28.334 -21.698 -3.043 1.00 68.69 88 LYS A C 1
ATOM 727 O O . LYS A 1 88 ? 28.362 -22.928 -3.042 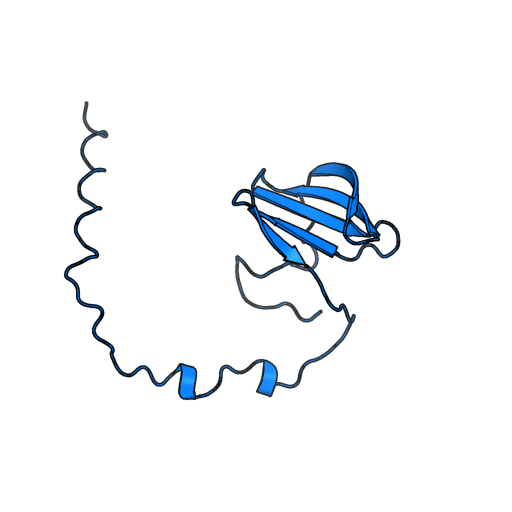1.00 68.69 88 LYS A O 1
ATOM 732 N N . GLU A 1 89 ? 29.415 -20.970 -2.781 1.00 66.56 89 GLU A N 1
ATOM 733 C CA . GLU A 1 89 ? 30.456 -21.563 -1.946 1.00 66.56 89 GLU A CA 1
ATOM 734 C C . GLU A 1 89 ? 29.801 -21.933 -0.612 1.00 66.56 89 GLU A C 1
ATOM 736 O O . GLU A 1 89 ? 29.135 -21.109 0.023 1.00 66.56 89 GLU A O 1
ATOM 741 N N . LYS A 1 90 ? 29.916 -23.202 -0.212 1.00 58.44 90 LYS A N 1
ATOM 742 C CA . LYS A 1 90 ? 29.405 -23.692 1.069 1.00 58.44 90 LYS A CA 1
ATOM 743 C C . LYS A 1 90 ? 30.192 -23.022 2.198 1.00 58.44 90 LYS A C 1
ATOM 745 O O . LYS A 1 90 ? 31.093 -23.628 2.768 1.00 58.44 90 LYS A O 1
ATOM 750 N N . LYS A 1 91 ? 29.844 -21.787 2.564 1.00 59.28 91 LYS A N 1
ATOM 751 C CA . LYS A 1 91 ? 30.191 -21.254 3.881 1.00 59.28 91 LYS A CA 1
ATOM 752 C C . LYS A 1 91 ? 29.457 -22.130 4.885 1.00 59.28 91 LYS A C 1
ATOM 754 O O . LYS A 1 91 ? 28.236 -22.054 5.006 1.00 59.28 91 LYS A O 1
ATOM 759 N N . SER A 1 92 ? 30.194 -23.022 5.537 1.00 52.38 92 SER A N 1
ATOM 760 C CA . SER A 1 92 ? 29.694 -23.808 6.652 1.00 52.38 92 SER A CA 1
ATOM 761 C C . SER A 1 92 ? 29.135 -22.843 7.696 1.00 52.38 92 SER A C 1
ATOM 763 O O . SER A 1 92 ? 29.863 -22.135 8.388 1.00 52.38 92 SER A O 1
ATOM 765 N N . LEU A 1 93 ? 27.808 -22.783 7.791 1.00 57.31 93 LEU A N 1
ATOM 766 C CA . LEU A 1 93 ? 27.141 -22.258 8.972 1.00 57.31 93 LEU A CA 1
ATOM 767 C C . LEU A 1 93 ? 27.594 -23.146 10.131 1.00 57.31 93 LEU A C 1
ATOM 769 O O . LEU A 1 93 ? 27.176 -24.299 10.230 1.00 57.31 93 LEU A O 1
ATOM 773 N N . SER A 1 94 ? 28.514 -22.633 10.951 1.00 51.38 94 SER A N 1
ATOM 774 C CA . SER A 1 94 ? 28.968 -23.284 12.177 1.00 51.38 94 SER A CA 1
ATOM 775 C C . SER A 1 94 ? 27.743 -23.690 12.993 1.00 51.38 94 SER A C 1
ATOM 777 O O . SER A 1 94 ? 27.032 -22.853 13.548 1.00 51.38 94 SER A O 1
ATOM 779 N N . THR A 1 95 ? 27.483 -24.993 13.054 1.00 53.62 95 THR A N 1
ATOM 780 C CA . THR A 1 95 ? 26.308 -25.610 13.688 1.00 53.62 95 THR A CA 1
ATOM 781 C C . THR A 1 95 ? 26.304 -25.465 15.219 1.00 53.62 95 THR A C 1
ATOM 783 O O . THR A 1 95 ? 25.478 -26.061 15.897 1.00 53.62 95 THR A O 1
ATOM 786 N N . LYS A 1 96 ? 27.199 -24.663 15.810 1.00 50.22 96 LYS A N 1
ATOM 787 C CA . LYS A 1 96 ? 27.288 -24.510 17.270 1.00 50.22 96 LYS A CA 1
ATOM 788 C C . LYS A 1 96 ? 26.275 -23.528 17.879 1.00 50.22 96 LYS A C 1
ATOM 790 O O . LYS A 1 96 ? 26.128 -23.544 19.092 1.00 50.22 96 LYS A O 1
ATOM 795 N N . GLY A 1 97 ? 25.568 -22.716 17.084 1.00 47.31 97 GLY A N 1
ATOM 796 C CA . GLY A 1 97 ? 24.662 -21.676 17.610 1.00 47.31 97 GLY A CA 1
ATOM 797 C C . GLY A 1 97 ? 23.153 -21.921 17.469 1.00 47.31 97 GLY A C 1
ATOM 798 O O . GLY A 1 97 ? 22.378 -21.200 18.078 1.00 47.31 97 GLY A O 1
ATOM 799 N N . ALA A 1 98 ? 22.712 -22.903 16.675 1.00 47.69 98 ALA A N 1
ATOM 800 C CA . ALA A 1 98 ? 21.306 -23.003 16.244 1.00 47.69 98 ALA A CA 1
ATOM 801 C C . ALA A 1 98 ? 20.478 -24.106 16.938 1.00 47.69 98 ALA A C 1
ATOM 803 O O . ALA A 1 98 ? 19.324 -24.320 16.578 1.00 47.69 98 ALA A O 1
ATOM 804 N N . LEU A 1 99 ? 21.044 -24.827 17.914 1.00 45.62 99 LEU A N 1
ATOM 805 C CA . LEU A 1 99 ? 20.380 -25.973 18.562 1.00 45.62 99 LEU A CA 1
ATOM 806 C C . LEU A 1 99 ? 20.024 -25.764 20.045 1.00 45.62 99 LEU A C 1
ATOM 808 O O . LEU A 1 99 ? 19.499 -26.688 20.662 1.00 45.62 99 LEU A O 1
ATOM 812 N N . SER A 1 100 ? 20.256 -24.586 20.637 1.00 45.69 100 SER A N 1
ATOM 813 C CA . SE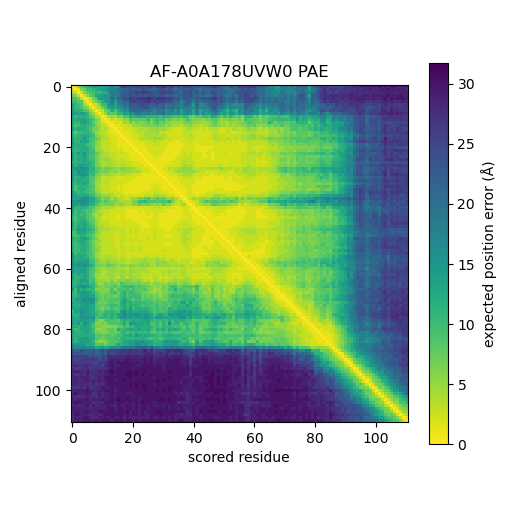R A 1 100 ? 19.998 -24.376 22.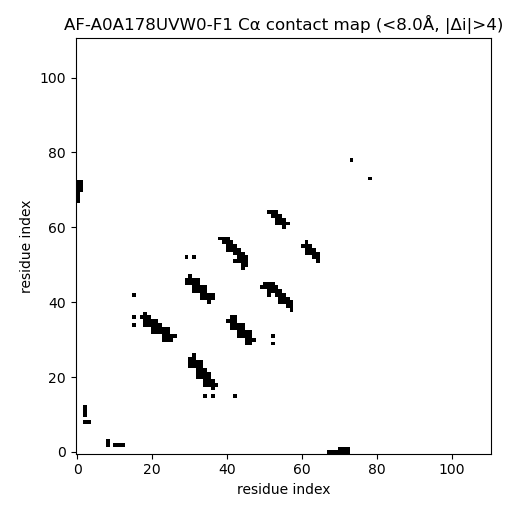074 1.00 45.69 100 SER A CA 1
ATOM 814 C C . SER A 1 100 ? 18.594 -23.878 22.444 1.00 45.69 100 SER A C 1
ATOM 816 O O . SER A 1 100 ? 18.280 -23.896 23.628 1.00 45.69 100 SER A O 1
ATOM 818 N N . GLU A 1 101 ? 17.717 -23.499 21.505 1.00 48.34 101 GLU A N 1
ATOM 819 C CA . GLU A 1 101 ? 16.404 -22.908 21.864 1.00 48.34 101 GLU A CA 1
ATOM 820 C C . GLU A 1 101 ? 15.163 -23.784 21.619 1.00 48.34 101 GLU A C 1
ATOM 822 O O . GLU A 1 101 ? 14.071 -23.440 22.060 1.00 48.34 101 GLU A O 1
ATOM 827 N N . PHE A 1 102 ? 15.292 -24.979 21.036 1.00 46.66 102 PHE A N 1
ATOM 828 C CA . PHE A 1 102 ? 14.140 -25.864 20.769 1.00 46.66 102 PHE A CA 1
ATOM 829 C C . PHE A 1 102 ? 13.892 -26.947 21.836 1.00 46.66 102 PHE A C 1
ATOM 831 O O . PHE A 1 102 ? 13.365 -28.016 21.530 1.00 46.66 102 PHE A O 1
ATOM 838 N N . LYS A 1 103 ? 14.242 -26.697 23.106 1.00 44.41 103 LYS A N 1
ATOM 839 C CA . LYS A 1 103 ? 13.970 -27.645 24.211 1.00 44.41 103 LYS A CA 1
ATOM 840 C C . LYS A 1 103 ? 12.898 -27.197 25.213 1.00 44.41 103 LYS A C 1
ATOM 842 O O . LYS A 1 103 ? 12.670 -27.901 26.187 1.00 44.41 103 LYS A O 1
ATOM 847 N N . GLY A 1 104 ? 12.213 -26.076 24.967 1.00 43.00 104 GLY A N 1
ATOM 848 C CA . GLY A 1 104 ? 11.242 -25.498 25.910 1.00 43.00 104 GLY A CA 1
ATOM 849 C C . GLY A 1 104 ? 9.752 -25.753 25.636 1.00 43.00 104 GLY A C 1
ATOM 850 O O . GLY A 1 104 ? 8.929 -25.285 26.411 1.00 43.00 104 GLY A O 1
ATOM 851 N N . TYR A 1 105 ? 9.368 -26.454 24.560 1.00 47.34 105 TYR A N 1
ATOM 852 C CA . TYR A 1 105 ? 7.962 -26.495 24.099 1.00 47.34 105 TYR A CA 1
ATOM 853 C C . TYR A 1 105 ? 7.337 -27.898 23.998 1.00 47.34 105 TYR A C 1
ATOM 855 O O . TYR A 1 105 ? 6.451 -28.131 23.178 1.00 47.34 105 TYR A O 1
ATOM 863 N N . LYS A 1 106 ? 7.782 -28.858 24.822 1.00 47.22 106 LYS A N 1
ATOM 864 C CA . LYS A 1 106 ? 7.184 -30.210 24.866 1.00 47.22 106 LYS A CA 1
ATOM 865 C C . LYS A 1 106 ? 6.687 -30.682 26.237 1.00 47.22 106 LYS A C 1
ATOM 867 O O . LYS A 1 106 ? 6.415 -31.865 26.384 1.00 47.22 106 LYS A O 1
ATOM 872 N N . GLU A 1 107 ? 6.470 -29.785 27.198 1.00 49.94 107 GLU A N 1
ATOM 873 C CA . GLU A 1 107 ? 6.018 -30.186 28.546 1.00 49.94 107 GLU A CA 1
ATOM 874 C C . GLU A 1 107 ? 4.755 -29.465 29.059 1.00 49.94 107 GLU A C 1
ATOM 876 O O . GLU A 1 107 ? 4.543 -29.348 30.258 1.00 49.94 107 GLU A O 1
ATOM 881 N N . LYS A 1 108 ? 3.864 -29.005 28.164 1.00 48.41 108 LYS A N 1
ATOM 882 C CA . LYS A 1 108 ? 2.521 -28.501 28.544 1.00 48.41 108 LYS A CA 1
ATOM 883 C C . LYS A 1 108 ? 1.367 -29.083 27.717 1.00 48.41 108 LYS A C 1
ATOM 885 O O . LYS A 1 108 ? 0.401 -28.393 27.416 1.00 48.41 108 LYS A O 1
ATOM 890 N N . ALA A 1 109 ? 1.469 -30.359 27.352 1.00 46.78 109 ALA A N 1
ATOM 891 C CA . ALA A 1 109 ? 0.368 -31.111 26.737 1.00 46.78 109 ALA A CA 1
ATOM 892 C C . ALA A 1 109 ? 0.132 -32.481 27.405 1.00 46.78 109 ALA A C 1
ATOM 894 O O . ALA A 1 109 ? -0.335 -33.413 26.757 1.00 46.78 109 ALA A O 1
ATOM 895 N N . ALA A 1 110 ? 0.472 -32.610 28.692 1.00 42.66 110 ALA A N 1
ATOM 896 C CA . ALA A 1 110 ? 0.119 -33.769 29.509 1.00 42.66 110 ALA A CA 1
ATOM 897 C C . ALA A 1 110 ? 0.079 -33.391 31.000 1.00 42.66 110 ALA A C 1
ATOM 899 O O . ALA A 1 110 ? 1.036 -33.652 31.725 1.00 42.66 110 ALA A O 1
ATOM 900 N N . LEU A 1 111 ? -1.004 -32.719 31.408 1.00 42.50 111 LEU A N 1
ATOM 901 C CA . LEU A 1 111 ? -1.751 -32.889 32.668 1.00 42.50 111 LEU A CA 1
ATOM 902 C C . LEU A 1 111 ? -2.905 -31.884 32.709 1.00 42.50 111 LEU A C 1
ATOM 904 O O . LEU A 1 111 ? -2.627 -30.669 32.601 1.00 42.50 111 LEU A O 1
#

Secondary structure (DSSP, 8-state):
----S-TT-S--TTTTTTPEEEEEEEETTEEEEEEEETTTEEEEEETTT--EEEEEETTS-EEE-----TT----HHHHSPPGGGG--------TTSSSSSTTSSSSSS--

Foldseek 3Di:
DDDDDDPDTDDDPPNCVQWDWDAWDDDPNATFTWTHDPVFKIWTAGPVPRHTAKMAGPVRDIDGDPDDDPPDDDDVVVVDDDPVVVPDPPPPPPPPPDPDPPPPPDPPPDD

Radius of gyration: 20.8 Å; Cα contacts (8 Å, |Δi|>4): 116; chains: 1; bounding box: 42×49×52 Å

Sequence (111 aa):
MIIQGGSVGILRPNWLDGAKYLGQQNVSGFLCNVWEKVDFIWYYEDVETKRPVQWIFYTGREAHIMTYEVGAVLEDEKWQAPVYCFNKEKKSLSTKGALSEFKGYKEKAAL